Protein AF-A0A2H9NDV7-F1 (afdb_monomer)

Secondary structure (DSSP, 8-state):
---GGGGSTTEEEEEEE-TTS-EEEEEEEPPPPPPB-TTT-PBP-S---HHHHTTS-HHHHS-SSS-TTS-HHHHHHHHHHHHHHHHHHTS---------HHHHTTSPTTHHHHHHHTT-

Mean predicted aligned error: 5.95 Å

Structure (mmCIF, N/CA/C/O backbone):
data_AF-A0A2H9NDV7-F1
#
_entry.id   AF-A0A2H9NDV7-F1
#
loop_
_atom_site.group_PDB
_atom_site.id
_atom_site.type_symbol
_atom_site.label_atom_id
_atom_site.label_alt_id
_atom_site.label_comp_id
_atom_site.label_asym_id
_atom_site.label_entity_id
_atom_site.label_seq_id
_atom_site.pdbx_PDB_ins_code
_atom_site.Cartn_x
_atom_site.Cartn_y
_atom_site.Cartn_z
_atom_site.occupancy
_atom_site.B_iso_or_equiv
_atom_site.auth_seq_id
_atom_site.auth_comp_id
_atom_site.auth_asym_id
_atom_site.auth_atom_id
_ato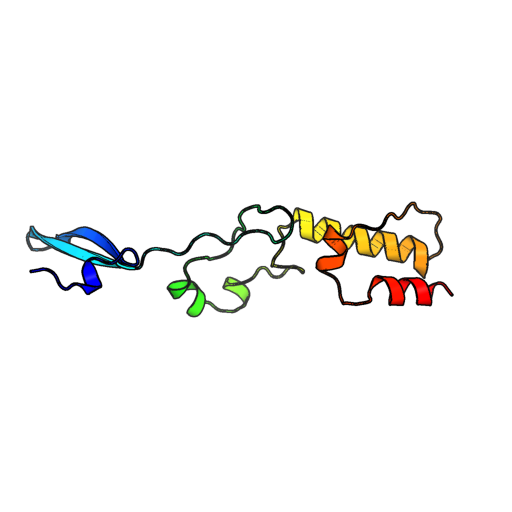m_site.pdbx_PDB_model_num
ATOM 1 N N . MET A 1 1 ? -22.706 16.076 31.988 1.00 72.25 1 MET A N 1
ATOM 2 C CA . MET A 1 1 ? -22.322 16.492 30.613 1.00 72.25 1 MET A CA 1
ATOM 3 C C . MET A 1 1 ? -21.353 15.461 30.025 1.00 72.25 1 MET A C 1
ATOM 5 O O . MET A 1 1 ? -20.492 14.998 30.760 1.00 72.25 1 MET A O 1
ATOM 9 N N . VAL A 1 2 ? -21.481 15.052 28.754 1.00 81.12 2 VAL A N 1
ATOM 10 C CA . VAL A 1 2 ? -20.554 14.071 28.133 1.00 81.12 2 VAL A CA 1
ATOM 11 C C . VAL A 1 2 ? -19.171 14.704 27.919 1.00 81.12 2 VAL A C 1
ATOM 13 O O . VAL A 1 2 ? -19.079 15.842 27.449 1.00 81.12 2 VAL A O 1
ATOM 16 N N . ASN A 1 3 ? -18.098 13.964 28.228 1.00 89.25 3 ASN A N 1
ATOM 17 C CA . ASN A 1 3 ? -16.714 14.420 28.050 1.00 89.25 3 ASN A CA 1
ATOM 18 C C . ASN A 1 3 ? -16.490 14.970 26.622 1.00 89.25 3 ASN A C 1
ATOM 20 O O . ASN A 1 3 ? -16.884 14.356 25.629 1.00 89.25 3 ASN A O 1
ATOM 24 N N . ARG A 1 4 ? -15.854 16.145 26.507 1.00 88.12 4 ARG A N 1
ATOM 25 C CA . ARG A 1 4 ? -15.584 16.839 25.234 1.00 88.12 4 ARG A CA 1
ATOM 26 C C . ARG A 1 4 ? -14.852 15.960 24.217 1.00 88.12 4 ARG A C 1
ATOM 28 O O . ARG A 1 4 ? -15.192 16.008 23.040 1.00 88.12 4 ARG A O 1
ATOM 35 N N . GLN A 1 5 ? -13.934 15.103 24.660 1.00 87.38 5 GLN A N 1
ATOM 36 C CA . GLN A 1 5 ? -13.192 14.192 23.776 1.00 87.38 5 GLN A CA 1
ATOM 37 C C . GLN A 1 5 ? -14.116 13.224 23.012 1.00 87.38 5 GLN A C 1
ATOM 39 O O . GLN A 1 5 ? -13.871 12.900 21.848 1.00 87.38 5 GLN A O 1
ATOM 44 N N . LEU A 1 6 ? -15.228 12.823 23.635 1.00 88.44 6 LEU A N 1
ATOM 45 C CA . LEU A 1 6 ? -16.215 11.892 23.082 1.00 88.44 6 LEU A CA 1
ATOM 46 C C . LEU A 1 6 ? -17.194 12.555 22.095 1.00 88.44 6 LEU A C 1
ATOM 48 O O . LEU A 1 6 ? -17.979 11.862 21.448 1.00 88.44 6 LEU A O 1
ATOM 52 N N . ARG A 1 7 ? -17.130 13.888 21.954 1.00 86.25 7 ARG A N 1
ATOM 53 C CA . ARG A 1 7 ? -17.891 14.681 20.973 1.00 86.25 7 ARG A CA 1
ATOM 54 C C . ARG A 1 7 ? -17.126 14.907 19.657 1.00 86.25 7 ARG A C 1
ATOM 56 O O . ARG A 1 7 ? -17.645 15.564 18.763 1.00 86.25 7 ARG A O 1
ATOM 63 N N . SER A 1 8 ? -15.908 14.377 19.530 1.00 88.56 8 SER A N 1
ATOM 64 C CA . SER A 1 8 ? -15.057 14.550 18.345 1.00 88.56 8 SER A CA 1
ATOM 65 C C . SER A 1 8 ? -15.518 13.731 17.130 1.00 88.56 8 SER A C 1
ATOM 67 O O . SER A 1 8 ? -16.163 12.689 17.257 1.00 88.56 8 SER A O 1
ATOM 69 N N . THR A 1 9 ? -15.126 14.164 15.926 1.00 87.19 9 THR A N 1
ATOM 70 C CA . THR A 1 9 ? -15.418 13.458 14.665 1.00 87.19 9 THR A CA 1
ATOM 71 C C . THR A 1 9 ? -14.574 12.200 14.472 1.00 87.19 9 THR A C 1
ATOM 73 O O . THR A 1 9 ? -14.913 11.379 13.624 1.00 87.19 9 THR A O 1
ATOM 76 N N . THR A 1 10 ? -13.508 12.011 15.249 1.00 86.94 10 THR A N 1
ATOM 77 C CA . THR A 1 10 ? -12.599 10.853 15.177 1.00 86.94 10 THR A CA 1
ATOM 78 C C . THR A 1 10 ? -13.229 9.577 15.747 1.00 86.94 10 THR A C 1
ATOM 80 O O . THR A 1 10 ? -12.822 8.458 15.418 1.00 86.94 10 THR A O 1
ATOM 83 N N . ILE A 1 11 ? -14.246 9.727 16.596 1.00 92.62 11 ILE A N 1
ATOM 84 C CA . ILE A 1 11 ? -14.900 8.643 17.325 1.00 92.62 11 ILE A CA 1
ATOM 85 C C . ILE A 1 11 ? -16.322 8.452 16.775 1.00 92.62 11 ILE A C 1
ATOM 87 O O . ILE A 1 11 ? -17.044 9.405 16.500 1.00 92.62 11 ILE A O 1
ATOM 91 N N . LYS A 1 12 ? -16.739 7.197 16.600 1.00 92.31 12 LYS A N 1
ATOM 92 C CA . LYS A 1 12 ? -18.121 6.806 16.314 1.00 92.31 12 LYS A CA 1
ATOM 93 C C . LYS A 1 12 ? -18.826 6.356 17.590 1.00 92.31 12 LYS A C 1
ATOM 95 O O . LYS A 1 12 ? -18.255 5.622 18.401 1.00 92.31 12 LYS A O 1
ATOM 100 N N . ARG A 1 13 ? -20.085 6.764 17.724 1.00 93.31 13 ARG A N 1
ATOM 101 C CA . ARG A 1 13 ? -20.993 6.367 18.805 1.00 93.31 13 ARG A CA 1
ATOM 102 C C . ARG A 1 13 ? -21.827 5.173 18.352 1.00 93.31 13 ARG A C 1
ATOM 104 O O . ARG A 1 13 ? -22.355 5.183 17.245 1.00 93.31 13 ARG A O 1
ATOM 111 N N . LEU A 1 14 ? -21.902 4.136 19.179 1.00 93.75 14 LEU A N 1
ATOM 112 C CA . LEU A 1 14 ? -22.681 2.925 18.928 1.00 93.75 14 LEU A CA 1
ATOM 113 C C . LEU A 1 14 ? -23.543 2.635 20.150 1.00 93.75 14 LEU A C 1
ATOM 115 O O . LEU A 1 14 ? -23.009 2.352 21.216 1.00 93.75 14 LEU A O 1
ATOM 119 N N . ILE A 1 15 ? -24.858 2.671 19.989 1.00 9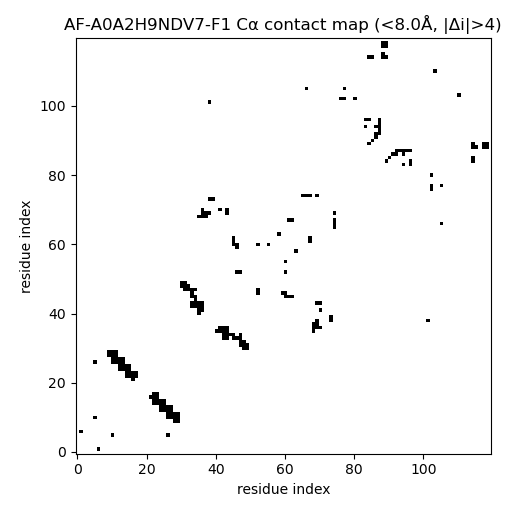5.19 15 ILE A N 1
ATOM 120 C CA . ILE A 1 15 ? -25.796 2.308 21.052 1.00 95.19 15 ILE A CA 1
ATOM 121 C C . ILE A 1 15 ? -25.999 0.791 21.003 1.00 95.19 15 ILE A C 1
ATOM 123 O O . ILE A 1 15 ? -26.286 0.231 19.942 1.00 95.19 15 ILE A O 1
ATOM 127 N N . ARG A 1 16 ? -25.792 0.107 22.130 1.00 95.31 16 ARG A N 1
ATOM 128 C CA . ARG A 1 16 ? -25.960 -1.347 22.264 1.00 95.31 16 ARG A CA 1
ATOM 129 C C . ARG A 1 16 ? -26.679 -1.675 23.568 1.00 95.31 16 ARG A C 1
ATOM 131 O O . ARG A 1 16 ? -26.474 -0.995 24.565 1.00 95.31 16 ARG A O 1
ATOM 138 N N . LYS A 1 17 ? -27.496 -2.729 23.558 1.00 96.50 17 LYS A N 1
ATOM 139 C CA . LYS A 1 17 ? -28.042 -3.323 24.782 1.00 96.50 17 LYS A CA 1
ATOM 140 C C . LYS A 1 17 ? -26.987 -4.243 25.392 1.00 96.50 17 LYS A C 1
ATOM 142 O O . LYS A 1 17 ? -26.421 -5.075 24.684 1.00 96.50 17 LYS A O 1
ATOM 147 N N . ALA A 1 18 ? -26.686 -4.039 26.664 1.00 94.19 18 ALA A N 1
ATOM 148 C CA . ALA A 1 18 ? -25.854 -4.926 27.456 1.00 94.19 18 ALA A CA 1
ATOM 149 C C . ALA A 1 18 ? -26.657 -6.180 27.857 1.00 94.19 18 ALA A C 1
ATOM 151 O O . ALA A 1 18 ? -27.890 -6.136 27.845 1.00 94.19 18 ALA A O 1
ATOM 152 N N . PRO A 1 19 ? -25.988 -7.283 28.242 1.00 95.50 19 PRO A N 1
ATOM 153 C CA . PRO A 1 19 ? -26.662 -8.516 28.658 1.00 95.50 19 PRO A CA 1
ATOM 154 C C . PRO A 1 19 ? -27.663 -8.318 29.806 1.00 95.50 19 PRO A C 1
ATOM 156 O O . PRO A 1 19 ? -28.708 -8.950 29.814 1.00 95.50 19 PRO A O 1
ATOM 159 N N . GLY A 1 20 ? -27.396 -7.380 30.721 1.00 94.00 20 GLY A N 1
ATOM 160 C CA . GLY A 1 20 ? -28.306 -7.009 31.815 1.00 94.00 20 GLY A CA 1
ATOM 161 C C . GLY A 1 20 ? -29.472 -6.095 31.411 1.00 94.00 20 GLY A C 1
ATOM 162 O O . GLY A 1 20 ? -30.009 -5.394 32.258 1.00 94.00 20 GLY A O 1
ATOM 163 N N . GLY A 1 21 ? -29.811 -6.003 30.120 1.00 93.00 21 GLY A N 1
ATOM 164 C CA . GLY A 1 21 ? -30.938 -5.207 29.612 1.00 93.00 21 GLY A CA 1
ATOM 165 C C . GLY A 1 21 ? -30.696 -3.695 29.524 1.00 93.00 21 GLY A C 1
ATOM 166 O O . GLY A 1 21 ? -31.477 -2.984 28.890 1.00 93.00 21 GLY A O 1
ATOM 167 N N . THR A 1 22 ? -29.598 -3.186 30.087 1.00 96.19 22 THR A N 1
ATOM 168 C CA . THR A 1 22 ? -29.260 -1.758 30.054 1.00 96.19 22 THR A CA 1
ATOM 169 C C . THR A 1 22 ? -28.773 -1.311 28.675 1.00 96.19 22 THR A C 1
ATOM 171 O O . THR A 1 22 ? -28.061 -2.026 27.970 1.00 96.19 22 THR A O 1
ATOM 174 N N . VAL A 1 23 ? -29.141 -0.098 28.260 1.00 96.50 23 VAL A N 1
ATOM 175 C CA . VAL A 1 23 ? -28.685 0.494 26.994 1.00 96.50 23 VAL A CA 1
ATOM 176 C C . VAL A 1 23 ? -27.421 1.312 27.247 1.00 96.50 23 VAL A C 1
ATOM 178 O O . VAL A 1 23 ? -27.441 2.280 28.001 1.00 96.50 23 VAL A O 1
ATOM 181 N N . VAL A 1 24 ? -26.317 0.951 26.593 1.00 94.94 24 VAL A N 1
ATOM 182 C CA . VAL A 1 24 ? -25.003 1.587 26.763 1.00 94.94 24 VAL A CA 1
ATOM 183 C C . VAL A 1 24 ? -24.516 2.181 25.438 1.00 94.94 24 VAL A C 1
ATOM 185 O O . VAL A 1 24 ? -24.638 1.571 24.373 1.00 94.94 24 VAL A O 1
ATOM 188 N N . THR A 1 25 ? -23.917 3.376 25.495 1.00 93.50 25 THR A N 1
ATOM 189 C CA . THR A 1 25 ? -23.234 3.991 24.345 1.00 93.50 25 THR A CA 1
ATOM 190 C C . THR A 1 25 ? -21.755 3.615 24.346 1.00 93.50 25 THR A C 1
ATOM 192 O O . THR A 1 25 ? -20.983 4.076 25.182 1.00 93.50 25 THR A O 1
ATOM 195 N N . ILE A 1 26 ? -21.342 2.808 23.373 1.00 93.62 26 ILE A N 1
ATOM 196 C CA . ILE A 1 26 ? -19.952 2.411 23.156 1.00 93.62 26 ILE A CA 1
ATOM 197 C C . ILE A 1 26 ? -19.303 3.369 22.158 1.00 93.62 26 ILE A C 1
ATOM 199 O O . ILE A 1 26 ? -19.765 3.539 21.026 1.00 93.62 26 ILE A O 1
ATOM 203 N N . TYR A 1 27 ? -18.172 3.939 22.553 1.00 93.88 27 TYR A N 1
ATOM 204 C CA . TYR A 1 27 ? -17.346 4.792 21.709 1.00 93.88 27 TYR A CA 1
ATOM 205 C C . TYR A 1 27 ? -16.255 3.956 21.040 1.00 93.88 27 TYR A C 1
ATOM 207 O O . TYR A 1 27 ? -15.477 3.276 21.705 1.00 93.88 27 TYR A O 1
ATOM 215 N N . LYS A 1 28 ? -16.186 3.982 19.707 1.00 91.31 28 LYS A N 1
ATOM 216 C CA . LYS A 1 28 ? -15.131 3.303 18.936 1.00 91.31 28 LYS A CA 1
ATOM 217 C C . LYS A 1 28 ? -14.448 4.302 18.007 1.00 91.31 28 LYS A C 1
ATOM 219 O O . LYS A 1 28 ? -15.109 5.220 17.543 1.00 91.31 28 LYS A O 1
ATOM 224 N N . PRO A 1 29 ? -13.165 4.138 17.665 1.00 91.00 29 PRO A N 1
ATOM 225 C CA . PRO A 1 29 ? -12.559 4.939 16.604 1.00 91.00 29 PRO A CA 1
ATOM 226 C C . PRO A 1 29 ? -13.283 4.723 15.268 1.00 91.00 29 PRO A C 1
ATOM 228 O O . PRO A 1 29 ? -13.787 3.624 14.986 1.00 91.00 29 PRO A O 1
ATOM 231 N N . LYS A 1 30 ? -13.318 5.758 14.427 1.00 91.25 30 LYS A N 1
ATOM 232 C CA . LYS A 1 30 ? -13.691 5.594 13.020 1.00 91.25 30 LYS A CA 1
ATOM 233 C C . LYS A 1 30 ? -12.639 4.752 12.296 1.00 91.25 30 LYS A C 1
ATOM 235 O O . LYS A 1 30 ? -11.458 4.778 12.638 1.00 91.25 30 LYS A O 1
ATOM 240 N N . LYS A 1 31 ? -13.092 3.974 11.312 1.00 90.88 31 LYS A N 1
ATOM 241 C CA . LYS A 1 31 ? -12.184 3.266 10.408 1.00 90.88 31 LYS A CA 1
ATOM 242 C C . LYS A 1 31 ? -11.565 4.283 9.453 1.00 90.88 31 LYS A C 1
ATOM 244 O O . LYS A 1 31 ? -12.248 5.209 9.025 1.00 90.88 31 LYS A O 1
ATOM 249 N N . THR A 1 32 ? -10.300 4.085 9.129 1.00 91.81 32 THR A N 1
ATOM 250 C CA . THR A 1 32 ? -9.599 4.837 8.087 1.00 91.81 32 THR A CA 1
ATOM 251 C C . THR A 1 32 ? -10.163 4.519 6.699 1.00 91.81 32 THR A C 1
ATOM 253 O O . THR A 1 32 ? -10.865 3.520 6.525 1.00 91.81 32 THR A O 1
ATOM 256 N N . GLY A 1 33 ? -9.897 5.388 5.721 1.00 91.50 33 GLY A N 1
ATOM 257 C CA . GLY A 1 33 ? -10.268 5.157 4.322 1.00 91.50 33 GLY A CA 1
ATOM 258 C C . GLY A 1 33 ? -9.476 4.005 3.696 1.00 91.50 33 GLY A C 1
ATOM 259 O O . GLY A 1 33 ? -8.418 3.630 4.203 1.00 91.50 33 GLY A O 1
ATOM 260 N N . LYS A 1 34 ? -9.997 3.435 2.601 1.00 94.94 34 LYS A N 1
ATOM 261 C CA . LYS A 1 34 ? -9.281 2.419 1.812 1.00 94.94 34 LYS A CA 1
ATOM 262 C C . LYS A 1 34 ? -8.064 3.037 1.117 1.00 94.94 34 LYS A C 1
ATOM 264 O O . LYS A 1 34 ? -8.062 4.224 0.807 1.00 94.94 34 LYS A O 1
ATOM 269 N N . HIS A 1 35 ? -7.055 2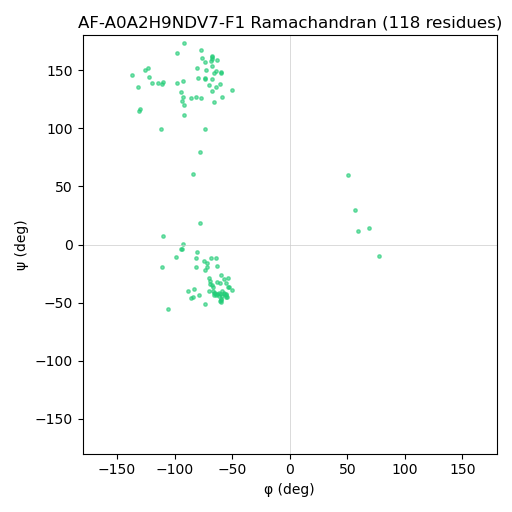.214 0.845 1.00 94.44 35 HIS A N 1
ATOM 270 C CA . HIS A 1 35 ? -5.880 2.629 0.081 1.00 94.44 35 HIS A CA 1
ATOM 271 C C . HIS A 1 35 ? -6.211 2.793 -1.407 1.00 94.44 35 HIS A C 1
ATOM 273 O O . HIS A 1 35 ? -7.094 2.109 -1.929 1.00 94.44 35 HIS A O 1
ATOM 279 N N . ILE A 1 36 ? -5.495 3.695 -2.074 1.00 96.56 36 ILE A N 1
ATOM 280 C CA . ILE A 1 36 ? -5.738 4.125 -3.453 1.00 96.56 36 ILE A CA 1
ATOM 281 C C . ILE A 1 36 ? -4.473 3.876 -4.290 1.00 96.56 36 ILE A C 1
ATOM 283 O O . ILE A 1 36 ? -3.360 3.999 -3.782 1.00 96.56 36 ILE A O 1
ATOM 287 N N . CYS A 1 37 ? -4.647 3.494 -5.557 1.00 96.00 37 CYS A N 1
ATOM 288 C CA . CYS A 1 37 ? -3.568 3.313 -6.525 1.00 96.00 37 CYS A CA 1
ATOM 289 C C . CYS A 1 37 ? -2.915 4.655 -6.879 1.00 96.00 37 CYS A C 1
ATOM 291 O O . CYS A 1 37 ? -3.611 5.590 -7.263 1.00 96.00 37 CYS A O 1
ATOM 293 N N . GLY A 1 38 ? -1.582 4.719 -6.850 1.00 92.50 38 GLY A N 1
ATOM 294 C CA . GLY A 1 38 ? -0.842 5.953 -7.145 1.00 92.50 38 GLY A CA 1
ATOM 295 C C . GLY A 1 38 ? -0.896 6.447 -8.600 1.00 92.50 38 GLY A C 1
ATOM 296 O O . GLY A 1 38 ? -0.454 7.564 -8.850 1.00 92.50 38 GLY A O 1
ATOM 297 N N . ARG A 1 39 ? -1.392 5.632 -9.547 1.00 94.50 39 ARG A N 1
ATOM 298 C CA . ARG A 1 39 ? -1.506 5.982 -10.980 1.00 94.50 39 ARG A CA 1
ATOM 299 C C . ARG A 1 39 ? -2.944 6.269 -11.411 1.00 94.50 39 ARG A C 1
ATOM 301 O O . ARG A 1 39 ? -3.216 7.315 -11.972 1.00 94.50 39 ARG A O 1
ATOM 308 N N . CYS A 1 40 ? -3.850 5.321 -11.172 1.00 94.44 40 CYS A N 1
ATOM 309 C CA . CYS A 1 40 ? -5.225 5.350 -11.691 1.00 94.44 40 CYS A CA 1
ATOM 310 C C . CYS A 1 40 ? -6.297 5.579 -10.620 1.00 94.44 40 CYS A C 1
ATOM 312 O O . CYS A 1 40 ? -7.476 5.379 -10.890 1.00 94.44 40 CYS A O 1
ATOM 314 N N . GLU A 1 41 ? -5.894 5.872 -9.382 1.00 94.69 41 GLU A N 1
ATOM 315 C CA . GLU A 1 41 ? -6.788 6.198 -8.261 1.00 94.69 41 GLU A CA 1
ATOM 316 C C . GLU A 1 41 ? -7.820 5.115 -7.881 1.00 94.69 41 GLU A C 1
ATOM 318 O O . GLU A 1 41 ? -8.705 5.306 -7.045 1.00 94.69 41 GLU A O 1
ATOM 323 N N . ARG A 1 42 ? -7.677 3.903 -8.424 1.00 95.38 42 ARG A N 1
ATOM 324 C CA . ARG A 1 42 ? -8.519 2.762 -8.058 1.00 95.38 42 ARG A CA 1
ATOM 325 C C . ARG A 1 42 ? -8.244 2.319 -6.621 1.00 95.38 42 ARG A C 1
ATOM 327 O O . ARG A 1 42 ? -7.095 2.267 -6.183 1.00 95.38 42 ARG A O 1
ATOM 334 N N . THR A 1 43 ? -9.292 1.918 -5.904 1.00 95.94 43 THR A N 1
ATOM 335 C CA . THR A 1 43 ? -9.144 1.349 -4.556 1.00 95.94 43 THR A CA 1
ATOM 336 C C . THR A 1 43 ? -8.371 0.027 -4.577 1.00 95.94 43 THR A C 1
ATOM 338 O O . THR A 1 43 ? -8.602 -0.843 -5.417 1.00 95.94 43 THR A O 1
ATOM 341 N N . LEU A 1 44 ? -7.435 -0.123 -3.640 1.00 94.00 44 LEU A N 1
ATOM 342 C CA . LEU A 1 44 ? -6.602 -1.313 -3.491 1.00 94.00 44 LEU A CA 1
ATOM 343 C C . LEU A 1 44 ? -7.232 -2.293 -2.497 1.00 94.00 44 LEU A C 1
ATOM 345 O O . LEU A 1 44 ? -7.739 -1.901 -1.442 1.00 94.00 44 LEU A O 1
ATOM 349 N N . ASN A 1 45 ? -7.144 -3.587 -2.807 1.00 90.94 45 ASN A N 1
ATOM 350 C CA . ASN A 1 45 ? -7.610 -4.661 -1.932 1.00 90.94 45 ASN A CA 1
ATOM 351 C C . ASN A 1 45 ? -6.551 -5.028 -0.877 1.00 90.94 45 ASN A C 1
ATOM 353 O O . ASN A 1 45 ? -6.032 -6.141 -0.854 1.00 90.94 45 ASN A O 1
ATOM 357 N N . VAL A 1 46 ? -6.184 -4.063 -0.035 1.00 93.19 46 VAL A N 1
ATOM 358 C CA . VAL A 1 46 ? -5.241 -4.247 1.078 1.00 93.19 46 VAL A CA 1
ATOM 359 C C . VAL A 1 46 ? -5.894 -3.849 2.406 1.00 93.19 46 VAL A C 1
ATOM 361 O O . VAL A 1 46 ? -6.794 -2.997 2.420 1.00 93.19 46 VAL A O 1
ATOM 364 N N . PRO A 1 47 ? -5.480 -4.439 3.544 1.00 93.94 47 PRO A N 1
ATOM 365 C CA . PRO A 1 47 ? -6.018 -4.062 4.846 1.00 93.94 47 PRO A CA 1
ATOM 366 C C . PRO A 1 47 ? -5.779 -2.576 5.133 1.00 93.94 47 PRO A C 1
ATOM 368 O O . PRO A 1 47 ? -4.650 -2.108 5.073 1.00 93.94 47 PRO A O 1
ATOM 371 N N . TYR A 1 48 ? -6.844 -1.843 5.466 1.00 94.19 48 TYR A N 1
ATOM 372 C CA . TYR A 1 48 ? -6.802 -0.379 5.573 1.00 94.19 48 TYR A CA 1
ATOM 373 C C . TYR A 1 48 ? -6.952 0.161 7.000 1.00 94.19 48 TYR A C 1
ATOM 375 O O . TYR A 1 48 ? -6.602 1.306 7.269 1.00 94.19 48 TYR A O 1
ATOM 383 N N . ASP A 1 49 ? -7.479 -0.637 7.933 1.00 93.12 49 ASP A N 1
ATOM 384 C CA . ASP A 1 49 ? -7.724 -0.218 9.319 1.00 93.12 49 ASP A CA 1
ATOM 385 C C . ASP A 1 49 ? -6.400 -0.113 10.089 1.00 93.12 49 ASP A C 1
ATOM 387 O O . ASP A 1 49 ? -5.875 -1.123 10.558 1.00 93.12 49 ASP A O 1
ATOM 391 N N . GLN A 1 50 ? -5.861 1.102 10.239 1.00 88.44 50 GLN A N 1
ATOM 392 C CA . GLN A 1 50 ? -4.515 1.348 10.782 1.00 88.44 50 GLN A CA 1
ATOM 393 C C . GLN A 1 50 ? -4.228 0.621 12.105 1.00 88.44 50 GLN A C 1
ATOM 395 O O . GLN A 1 50 ? -3.129 0.103 12.306 1.00 88.44 50 GLN A O 1
ATOM 400 N N . ARG A 1 51 ? -5.209 0.540 13.014 1.00 89.44 51 ARG A N 1
ATOM 401 C CA . ARG A 1 51 ? -5.024 -0.113 14.324 1.00 89.44 51 ARG A CA 1
ATOM 402 C C . ARG A 1 51 ? -4.866 -1.625 14.195 1.00 89.44 51 ARG A C 1
ATOM 404 O O . ARG A 1 51 ? -4.128 -2.229 14.971 1.00 89.44 51 ARG A O 1
ATOM 411 N N . LYS A 1 52 ? -5.553 -2.230 13.224 1.00 91.56 52 LYS A N 1
ATOM 412 C CA . LYS A 1 52 ? -5.429 -3.657 12.906 1.00 91.56 52 LYS A CA 1
ATOM 413 C C . LYS A 1 52 ? -4.181 -3.921 12.080 1.00 91.56 52 LYS A C 1
ATOM 415 O O . LYS A 1 52 ? -3.438 -4.841 12.396 1.00 91.56 52 LYS A O 1
ATOM 420 N N . VAL A 1 53 ? -3.922 -3.071 11.086 1.00 94.00 53 VAL A N 1
ATOM 421 C CA . VAL A 1 53 ? -2.762 -3.148 10.195 1.00 94.00 53 VAL A CA 1
ATOM 422 C C . VAL A 1 53 ? -1.473 -3.177 11.001 1.00 94.00 53 VAL A C 1
ATOM 424 O O . VAL A 1 53 ? -0.651 -4.047 10.751 1.00 94.00 53 VAL A O 1
ATOM 427 N N . LYS A 1 54 ? -1.309 -2.324 12.023 1.00 91.62 54 LYS A N 1
ATOM 428 C CA . LYS A 1 54 ? -0.099 -2.318 12.869 1.00 91.62 54 LYS A CA 1
ATOM 429 C C . LYS A 1 54 ? 0.250 -3.694 13.456 1.00 91.62 54 LYS A C 1
ATOM 431 O O . LYS A 1 54 ? 1.428 -4.028 13.492 1.00 91.62 54 LYS A O 1
ATOM 436 N N . LYS A 1 55 ? -0.755 -4.499 13.820 1.00 95.19 55 LYS A N 1
ATOM 437 C CA . LYS A 1 55 ? -0.595 -5.836 14.421 1.00 95.19 55 LYS A CA 1
ATOM 438 C C . LYS A 1 55 ? -0.328 -6.958 13.406 1.00 95.19 55 LYS A C 1
ATOM 440 O O . LYS A 1 55 ? -0.019 -8.072 13.808 1.00 95.19 55 LYS A O 1
ATOM 445 N N . LEU A 1 56 ? -0.491 -6.704 12.107 1.00 95.75 56 LEU A N 1
ATOM 446 C CA . LEU A 1 56 ? -0.287 -7.708 11.058 1.00 95.75 56 LEU A CA 1
ATOM 447 C C . LEU A 1 56 ? 1.204 -7.883 10.716 1.00 95.75 56 LEU A C 1
ATOM 449 O O . LEU A 1 56 ? 1.993 -6.939 10.802 1.00 95.75 56 LEU A O 1
ATOM 453 N N . SER A 1 57 ? 1.584 -9.078 10.259 1.00 95.62 57 SER A N 1
ATOM 454 C CA . SER A 1 57 ? 2.897 -9.337 9.649 1.00 95.62 57 SER A CA 1
ATOM 455 C C . SER A 1 57 ? 3.039 -8.616 8.300 1.00 95.62 57 SER A C 1
ATOM 457 O O . SER A 1 57 ? 2.044 -8.225 7.685 1.00 95.62 57 SER A O 1
ATOM 459 N N . LYS A 1 58 ? 4.276 -8.447 7.808 1.00 92.12 58 LYS A N 1
ATOM 460 C CA . LYS A 1 58 ? 4.562 -7.761 6.531 1.00 92.12 58 LYS A CA 1
ATOM 461 C C . LYS A 1 58 ? 3.796 -8.372 5.349 1.00 92.12 58 LYS A C 1
ATOM 463 O O . LYS A 1 58 ? 3.180 -7.632 4.590 1.00 92.12 58 LYS A O 1
ATOM 468 N N . SER A 1 59 ? 3.751 -9.702 5.260 1.00 93.06 59 SER A N 1
ATOM 469 C CA . SER A 1 59 ? 3.050 -10.438 4.195 1.00 93.06 59 SER A CA 1
ATOM 470 C C . SER A 1 59 ? 1.537 -10.212 4.179 1.00 93.06 59 SER A C 1
ATOM 472 O O . SER A 1 59 ? 0.925 -10.195 3.121 1.00 93.06 59 SER A O 1
ATOM 474 N N . LYS A 1 60 ? 0.917 -9.994 5.345 1.00 93.75 60 LYS A N 1
ATOM 475 C CA . LYS A 1 60 ? -0.520 -9.689 5.442 1.00 93.75 60 LYS A CA 1
ATOM 476 C C . LYS A 1 60 ? -0.831 -8.216 5.158 1.00 93.75 60 LYS A C 1
ATOM 478 O O . LYS A 1 60 ? -1.981 -7.884 4.893 1.00 93.75 60 LYS A O 1
ATOM 483 N N . LYS A 1 61 ? 0.164 -7.328 5.255 1.00 93.75 61 LYS A N 1
ATOM 484 C CA . LYS A 1 61 ? 0.020 -5.884 5.000 1.00 93.75 61 LYS A CA 1
ATOM 485 C C . LYS A 1 61 ? 0.117 -5.549 3.513 1.00 93.75 61 LYS A C 1
ATOM 487 O O . LYS A 1 61 ? -0.568 -4.640 3.057 1.00 93.75 61 LYS A O 1
ATOM 492 N N . ILE A 1 62 ? 1.000 -6.237 2.792 1.00 92.88 62 ILE A N 1
ATOM 493 C CA . ILE A 1 62 ? 1.459 -5.847 1.456 1.00 92.88 62 ILE A CA 1
ATOM 494 C C . ILE A 1 62 ? 1.391 -7.067 0.519 1.00 92.88 62 ILE A C 1
ATOM 496 O O . ILE A 1 62 ? 1.829 -8.142 0.926 1.00 92.88 62 ILE A O 1
ATOM 500 N N . PRO A 1 63 ? 0.882 -6.926 -0.721 1.00 93.50 63 PRO A N 1
ATOM 501 C CA . PRO A 1 63 ? 0.964 -7.974 -1.741 1.00 93.50 63 PRO A CA 1
ATOM 502 C C . PRO A 1 63 ? 2.417 -8.348 -2.071 1.00 93.50 63 PRO A C 1
ATOM 504 O O . PRO A 1 63 ? 3.287 -7.485 -2.068 1.00 93.50 63 PRO A O 1
ATOM 507 N N . SER A 1 64 ? 2.682 -9.610 -2.413 1.00 92.88 64 SER A N 1
ATOM 508 C CA . SER A 1 64 ? 4.038 -10.093 -2.739 1.00 92.88 64 SER A CA 1
ATOM 509 C C . SER A 1 64 ? 4.591 -9.594 -4.080 1.00 92.88 64 SER A C 1
ATOM 511 O O . SER A 1 64 ? 5.799 -9.638 -4.288 1.00 92.88 64 SER A O 1
ATOM 513 N N . ARG A 1 65 ? 3.728 -9.130 -4.989 1.00 92.19 65 ARG A N 1
ATOM 514 C CA . ARG A 1 65 ? 4.121 -8.626 -6.314 1.00 92.19 65 ARG A CA 1
ATOM 515 C C . ARG A 1 65 ? 4.900 -7.300 -6.241 1.00 92.19 65 ARG A C 1
ATOM 517 O O . ARG A 1 65 ? 4.710 -6.536 -5.287 1.00 92.19 65 ARG A O 1
ATOM 524 N N . PRO A 1 66 ? 5.698 -6.966 -7.271 1.00 92.19 66 PRO A N 1
ATOM 525 C CA . PRO A 1 66 ? 6.333 -5.658 -7.368 1.00 92.19 66 PRO A CA 1
ATOM 526 C C . PRO A 1 66 ? 5.301 -4.527 -7.485 1.00 92.19 66 PRO A C 1
ATOM 528 O O . PRO A 1 66 ? 4.129 -4.722 -7.831 1.00 92.19 66 PRO A O 1
ATOM 531 N N . TYR A 1 67 ? 5.754 -3.322 -7.137 1.00 93.44 67 TYR A N 1
ATOM 532 C CA . TYR A 1 67 ? 4.944 -2.102 -7.103 1.00 93.44 67 TYR A CA 1
ATOM 5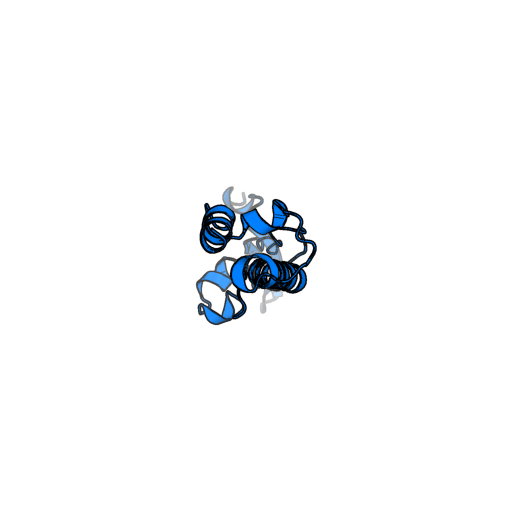33 C C . TYR A 1 67 ? 3.620 -2.258 -6.328 1.00 93.44 67 TYR A C 1
ATOM 535 O O . TYR A 1 67 ? 2.533 -2.042 -6.875 1.00 93.44 67 TYR A O 1
ATOM 543 N N . PRO A 1 68 ? 3.662 -2.601 -5.025 1.00 93.06 68 PRO A N 1
ATOM 544 C CA . PRO A 1 68 ? 2.455 -2.842 -4.228 1.00 93.06 68 PRO A CA 1
ATOM 545 C C . PRO A 1 68 ? 1.553 -1.605 -4.069 1.00 93.06 68 PRO A C 1
ATOM 547 O O . PRO A 1 68 ? 0.375 -1.742 -3.751 1.00 93.06 68 PRO A O 1
ATOM 550 N N . MET A 1 69 ? 2.096 -0.410 -4.315 1.00 93.81 69 MET A N 1
ATOM 551 C CA . MET A 1 69 ? 1.378 0.873 -4.358 1.00 93.81 69 MET A CA 1
ATOM 552 C C . MET A 1 69 ? 0.473 1.049 -5.592 1.00 93.81 69 MET A C 1
ATOM 554 O O . MET A 1 69 ? -0.379 1.938 -5.616 1.00 93.81 69 MET A O 1
ATOM 558 N N . LEU A 1 70 ? 0.661 0.224 -6.625 1.00 95.19 70 LEU A N 1
ATOM 559 C CA . LEU A 1 70 ? -0.145 0.220 -7.845 1.00 95.19 70 LEU A CA 1
ATOM 560 C C . LEU A 1 70 ? -1.224 -0.860 -7.783 1.00 95.19 70 LEU A C 1
ATOM 562 O O . LEU A 1 70 ? -1.149 -1.759 -6.951 1.00 95.19 70 LEU A O 1
ATOM 566 N N . CYS A 1 71 ? -2.228 -0.807 -8.659 1.00 94.69 71 CYS A N 1
ATOM 567 C CA . CYS A 1 71 ? -3.098 -1.959 -8.902 1.00 94.69 71 CYS A CA 1
ATOM 568 C C . CYS A 1 71 ? -2.383 -2.991 -9.797 1.00 94.69 71 CYS A C 1
ATOM 570 O O . CYS A 1 71 ? -1.347 -2.683 -10.379 1.00 94.69 71 CYS A O 1
ATOM 572 N N . SER A 1 72 ? -2.922 -4.209 -9.913 1.00 93.75 72 SER A N 1
ATOM 573 C CA . SER A 1 72 ? -2.311 -5.271 -10.734 1.00 93.75 72 SER A CA 1
ATOM 574 C C . SER A 1 72 ? -2.077 -4.835 -12.182 1.00 93.75 72 SER A C 1
ATOM 576 O O . SER A 1 72 ? -0.974 -4.998 -12.682 1.00 93.75 72 SER A O 1
ATOM 578 N N . LYS A 1 73 ? -3.074 -4.193 -12.804 1.00 94.69 73 LYS A N 1
ATOM 579 C CA . LYS A 1 73 ? -2.990 -3.693 -14.187 1.00 94.69 73 LYS A CA 1
ATOM 580 C C . LYS A 1 73 ? -1.869 -2.668 -14.374 1.00 94.69 73 LYS A C 1
ATOM 582 O O . LYS A 1 73 ? -1.050 -2.807 -15.267 1.00 94.69 73 LYS A O 1
ATOM 587 N N . CYS A 1 74 ? -1.788 -1.670 -13.493 1.00 95.62 74 CYS A N 1
ATOM 588 C CA . CYS A 1 74 ? -0.744 -0.650 -13.604 1.00 95.62 74 CYS A CA 1
ATOM 589 C C . CYS A 1 74 ? 0.652 -1.202 -13.294 1.00 95.62 74 CYS A C 1
ATOM 591 O O . CYS A 1 74 ? 1.622 -0.719 -13.859 1.00 95.62 74 CYS A O 1
ATOM 593 N N . ALA A 1 75 ? 0.772 -2.193 -12.405 1.00 95.38 75 ALA A N 1
ATOM 594 C CA . ALA A 1 75 ? 2.051 -2.858 -12.164 1.00 95.38 75 ALA A CA 1
ATOM 595 C C . ALA A 1 75 ? 2.518 -3.640 -13.403 1.00 95.38 75 ALA A C 1
ATOM 597 O O . ALA A 1 75 ? 3.679 -3.546 -13.783 1.00 95.38 75 ALA A O 1
ATOM 598 N N . GLU A 1 76 ? 1.598 -4.338 -14.065 1.00 95.56 76 GLU A N 1
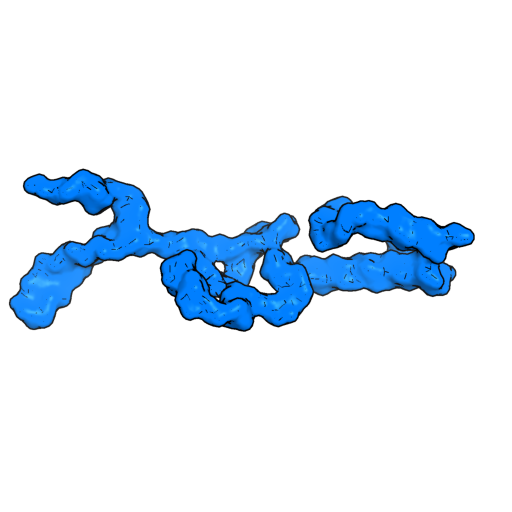ATOM 599 C CA . GLU A 1 76 ? 1.864 -5.048 -15.316 1.00 95.56 76 GLU A CA 1
ATOM 600 C C . GLU A 1 76 ? 2.260 -4.089 -16.451 1.00 95.56 76 GLU A C 1
ATOM 602 O O . GLU A 1 76 ? 3.217 -4.345 -17.172 1.00 95.56 76 GLU A O 1
ATOM 607 N N . GLU A 1 77 ? 1.581 -2.947 -16.585 1.00 95.56 77 GLU A N 1
ATOM 608 C CA . GLU A 1 77 ? 1.946 -1.900 -17.551 1.00 95.56 77 GLU A CA 1
ATOM 609 C C . GLU A 1 77 ? 3.374 -1.381 -17.329 1.00 95.56 77 GLU A C 1
ATOM 611 O O . GLU A 1 77 ? 4.104 -1.172 -18.295 1.00 95.56 77 GLU A O 1
ATOM 616 N N . VAL A 1 78 ? 3.792 -1.210 -16.070 1.00 95.81 78 VAL A N 1
ATOM 617 C CA . VAL A 1 78 ? 5.164 -0.796 -15.730 1.00 95.81 78 VAL A CA 1
ATOM 618 C C . VAL A 1 78 ? 6.175 -1.861 -16.159 1.00 95.81 78 VAL A C 1
ATOM 620 O O . VAL A 1 78 ? 7.215 -1.530 -16.723 1.00 95.81 78 VAL A O 1
ATOM 623 N N . GLU A 1 79 ? 5.891 -3.140 -15.911 1.00 95.25 79 GLU A N 1
ATOM 624 C CA . GLU A 1 79 ? 6.771 -4.238 -16.328 1.00 95.25 79 GLU A CA 1
ATOM 625 C C . GLU A 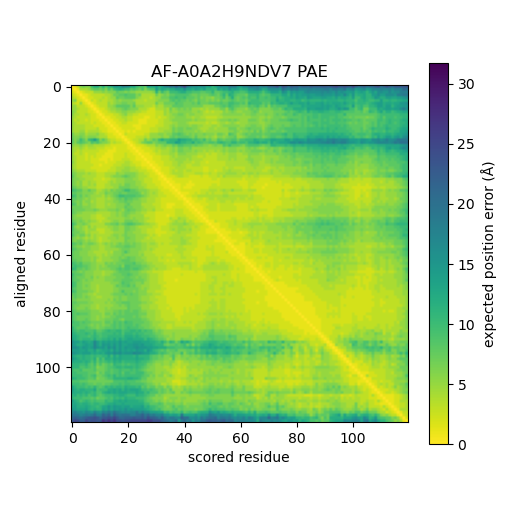1 79 ? 6.856 -4.364 -17.850 1.00 95.25 79 GLU A C 1
ATOM 627 O O . GLU A 1 79 ? 7.954 -4.482 -18.392 1.00 95.25 79 GLU A O 1
ATOM 632 N N . ARG A 1 80 ? 5.723 -4.256 -18.552 1.00 95.00 80 ARG A N 1
ATOM 633 C CA . ARG A 1 80 ? 5.692 -4.236 -20.021 1.00 95.00 80 ARG A CA 1
ATOM 634 C C . ARG A 1 80 ? 6.489 -3.061 -20.582 1.00 95.00 80 ARG A C 1
ATOM 636 O O . ARG A 1 80 ? 7.247 -3.250 -21.524 1.00 95.00 80 ARG A O 1
ATOM 643 N N . TYR A 1 81 ? 6.361 -1.873 -19.992 1.00 94.31 81 TYR A N 1
ATOM 644 C CA . TYR A 1 81 ? 7.116 -0.690 -20.410 1.00 94.31 81 TYR A CA 1
ATOM 645 C C . TYR A 1 81 ? 8.630 -0.910 -20.309 1.00 94.31 81 TYR A C 1
ATOM 647 O O . TYR A 1 81 ? 9.357 -0.609 -21.255 1.00 94.31 81 TYR A O 1
ATOM 655 N N . LYS A 1 82 ? 9.101 -1.503 -19.202 1.00 93.00 82 LYS A N 1
ATOM 656 C CA . LYS A 1 82 ? 10.511 -1.894 -19.057 1.00 93.00 82 LYS A CA 1
ATOM 657 C C . LYS A 1 82 ? 10.935 -2.894 -20.125 1.00 93.00 82 LYS A C 1
ATOM 659 O O . LYS A 1 82 ? 11.952 -2.685 -20.769 1.00 93.00 82 LYS A O 1
ATOM 664 N N . ALA A 1 83 ? 10.136 -3.937 -20.345 1.00 93.69 83 ALA A N 1
ATOM 665 C CA . ALA A 1 83 ? 10.458 -4.973 -21.319 1.00 93.69 83 ALA A CA 1
ATOM 666 C C . ALA A 1 83 ? 10.565 -4.405 -22.745 1.00 93.69 83 ALA A C 1
ATOM 668 O O . ALA A 1 83 ? 11.495 -4.746 -23.469 1.00 93.69 83 ALA A O 1
ATOM 669 N N . ILE A 1 84 ? 9.661 -3.500 -23.139 1.00 92.56 84 ILE A N 1
ATOM 670 C CA . ILE A 1 84 ? 9.716 -2.833 -24.450 1.00 92.56 84 ILE A CA 1
ATOM 671 C C . ILE A 1 84 ? 10.967 -1.948 -24.554 1.00 92.56 84 ILE A C 1
ATOM 673 O O . ILE A 1 84 ? 11.636 -1.964 -25.589 1.00 92.56 84 ILE A O 1
ATOM 677 N N . ALA A 1 85 ? 11.309 -1.206 -23.495 1.00 91.38 85 ALA A N 1
ATOM 678 C CA . ALA A 1 85 ? 12.536 -0.413 -23.462 1.00 91.38 85 ALA A CA 1
ATOM 679 C C . ALA A 1 85 ? 13.775 -1.303 -23.631 1.00 91.38 85 ALA A C 1
ATOM 681 O O . ALA A 1 85 ? 14.622 -1.021 -24.474 1.00 91.38 85 ALA A O 1
ATOM 682 N N . ASP A 1 86 ? 13.853 -2.414 -22.900 1.00 91.06 86 ASP A N 1
ATOM 683 C CA . ASP A 1 86 ? 14.968 -3.354 -22.995 1.00 91.06 86 ASP A CA 1
ATOM 684 C C . ASP A 1 86 ? 15.075 -3.954 -24.407 1.00 91.06 86 ASP A C 1
ATOM 686 O O . ASP A 1 86 ? 16.160 -3.985 -24.986 1.00 91.06 86 ASP A O 1
ATOM 690 N N . VAL A 1 87 ? 13.957 -4.370 -25.013 1.00 92.06 87 VAL A N 1
ATOM 691 C CA . VAL A 1 87 ? 13.917 -4.878 -26.400 1.00 92.06 87 VAL A CA 1
ATOM 692 C C . VAL A 1 87 ? 14.475 -3.857 -27.393 1.00 92.06 87 VAL A C 1
ATOM 694 O O . VAL A 1 87 ? 15.270 -4.215 -28.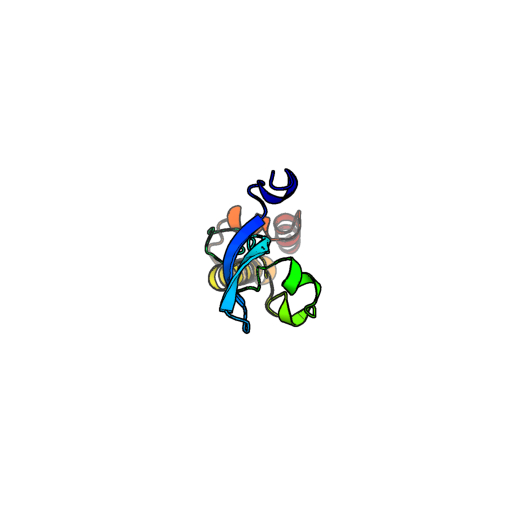264 1.00 92.06 87 VAL A O 1
ATOM 697 N N . LYS A 1 88 ? 14.117 -2.582 -27.234 1.00 88.75 88 LYS A N 1
ATOM 698 C CA . LYS A 1 88 ? 14.589 -1.520 -28.123 1.00 88.75 88 LYS A CA 1
ATOM 699 C C . LYS A 1 88 ? 16.055 -1.159 -27.897 1.00 88.75 88 LYS A C 1
ATOM 701 O O . LYS A 1 88 ? 16.819 -1.090 -28.852 1.00 88.75 88 LYS A O 1
ATOM 706 N N . PHE A 1 89 ? 16.446 -0.890 -26.654 1.00 88.31 89 PHE A N 1
ATOM 707 C CA . PHE A 1 89 ? 17.755 -0.311 -26.340 1.00 88.31 89 PHE A CA 1
ATOM 708 C C . PHE A 1 89 ? 18.841 -1.368 -26.133 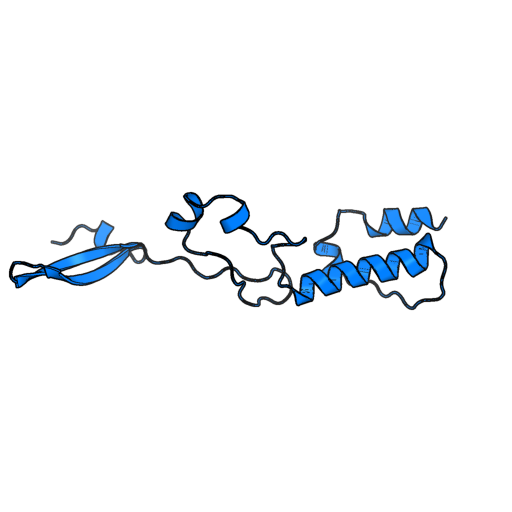1.00 88.31 89 PHE A C 1
ATOM 710 O O . PHE A 1 89 ? 19.959 -1.188 -26.601 1.00 88.31 89 PHE A O 1
ATOM 717 N N . LYS A 1 90 ? 18.525 -2.486 -25.470 1.00 86.50 90 LYS A N 1
ATOM 718 C CA . LYS A 1 90 ? 19.500 -3.550 -25.188 1.00 86.50 90 LYS A CA 1
ATOM 719 C C . LYS A 1 90 ? 19.619 -4.530 -26.347 1.00 86.50 90 LYS A C 1
ATOM 721 O O . LYS A 1 90 ? 20.724 -4.897 -26.735 1.00 86.50 90 LYS A O 1
ATOM 726 N N . PHE A 1 91 ? 18.483 -4.966 -26.887 1.00 87.00 91 PHE A N 1
ATOM 727 C CA . PHE A 1 91 ? 18.444 -5.976 -27.948 1.00 87.00 91 PHE A CA 1
ATOM 728 C C . PHE A 1 91 ? 18.387 -5.381 -29.363 1.00 87.00 91 PHE A C 1
ATOM 730 O O . PHE A 1 91 ? 18.462 -6.134 -30.329 1.00 87.00 91 PHE A O 1
ATOM 737 N N . LYS A 1 92 ? 18.304 -4.047 -29.491 1.00 85.50 92 LYS A N 1
ATOM 738 C CA . LYS A 1 92 ? 18.354 -3.300 -30.763 1.00 85.50 92 LYS A CA 1
ATOM 739 C C . LYS A 1 92 ? 17.292 -3.727 -31.785 1.00 85.50 92 LYS A C 1
ATOM 741 O O . LYS A 1 92 ? 17.508 -3.616 -32.989 1.00 85.50 92 LYS A O 1
ATOM 746 N N . PHE A 1 93 ? 16.134 -4.193 -31.318 1.00 88.12 93 PHE A N 1
ATOM 747 C CA . PHE A 1 93 ? 14.992 -4.452 -32.193 1.00 88.12 93 PHE A CA 1
ATOM 748 C C . PHE A 1 93 ? 14.258 -3.153 -32.529 1.00 88.12 93 PHE A C 1
ATOM 750 O O . PHE A 1 93 ? 14.098 -2.274 -31.677 1.00 88.12 93 PHE A O 1
ATOM 757 N N . ASP A 1 94 ? 13.759 -3.056 -33.761 1.00 86.62 94 ASP A N 1
ATOM 758 C CA . ASP A 1 94 ? 13.007 -1.893 -34.230 1.00 86.62 94 ASP A CA 1
ATOM 759 C C . ASP A 1 94 ? 11.566 -1.920 -33.701 1.00 86.62 94 ASP A C 1
ATOM 761 O O . ASP A 1 94 ? 10.619 -2.359 -34.354 1.00 86.62 94 ASP A O 1
ATOM 765 N N . VAL A 1 95 ? 11.417 -1.514 -32.441 1.00 88.50 95 VAL A N 1
ATOM 766 C CA . VAL A 1 95 ? 10.127 -1.405 -31.762 1.00 88.50 95 VAL A CA 1
ATOM 767 C C . VAL A 1 95 ? 9.839 0.061 -31.452 1.00 88.50 95 VAL A C 1
ATOM 769 O O . VAL A 1 95 ? 10.699 0.836 -31.007 1.00 88.50 95 VAL A O 1
ATOM 772 N N . LYS A 1 96 ? 8.583 0.465 -31.657 1.00 87.81 96 LYS A N 1
ATOM 773 C CA . LYS A 1 96 ? 8.109 1.786 -31.239 1.00 87.81 96 LYS A CA 1
ATOM 774 C C . LYS A 1 96 ? 8.138 1.864 -29.714 1.00 87.81 96 LYS A C 1
ATOM 776 O O . LYS A 1 96 ? 7.518 1.061 -29.025 1.00 87.81 96 LYS A O 1
ATOM 781 N N . PHE A 1 97 ? 8.872 2.844 -29.203 1.00 89.06 97 PHE A N 1
ATOM 782 C CA . PHE A 1 97 ? 8.958 3.139 -27.779 1.00 89.06 97 PHE A CA 1
ATOM 783 C C . PHE A 1 97 ? 8.725 4.629 -27.617 1.00 89.06 97 PHE A C 1
ATOM 785 O O . PHE A 1 97 ? 9.520 5.434 -28.110 1.00 89.06 97 PHE A O 1
ATOM 792 N N . GLU A 1 98 ? 7.626 4.959 -26.957 1.00 88.81 98 GLU A N 1
ATOM 793 C CA . GLU A 1 98 ? 7.249 6.314 -26.587 1.00 88.81 98 GLU A CA 1
ATOM 794 C C . GLU A 1 98 ? 7.384 6.446 -25.076 1.00 88.81 98 GLU A C 1
ATOM 796 O O . GLU A 1 98 ? 7.051 5.521 -24.333 1.00 88.81 98 GLU A O 1
ATOM 801 N N . ARG A 1 99 ? 7.898 7.589 -24.621 1.00 89.56 99 ARG A N 1
ATOM 802 C CA . ARG A 1 99 ? 8.136 7.811 -23.196 1.00 89.56 99 ARG A CA 1
ATOM 803 C C . ARG A 1 99 ? 6.834 8.119 -22.469 1.00 89.56 99 ARG A C 1
ATOM 805 O O . ARG A 1 99 ? 6.147 9.075 -22.817 1.00 89.56 99 ARG A O 1
ATOM 812 N N . ASP A 1 100 ? 6.549 7.365 -21.411 1.00 90.56 100 ASP A N 1
ATOM 813 C CA . ASP A 1 100 ? 5.399 7.600 -20.536 1.00 90.56 100 ASP A CA 1
ATOM 814 C C . ASP A 1 100 ? 5.860 8.069 -19.147 1.00 90.56 100 ASP A C 1
ATOM 816 O O . ASP A 1 100 ? 6.219 7.279 -18.268 1.00 90.56 100 ASP A O 1
ATOM 820 N N . LEU A 1 101 ? 5.795 9.385 -18.927 1.00 89.12 101 LEU A N 1
ATOM 821 C CA . LEU A 1 101 ? 6.163 10.033 -17.662 1.00 89.12 101 LEU A CA 1
ATOM 822 C C . LEU A 1 101 ? 5.320 9.540 -16.473 1.00 89.12 101 LEU A C 1
ATOM 824 O O . LEU A 1 101 ? 5.781 9.564 -15.328 1.00 89.12 101 LEU A O 1
ATOM 828 N N . THR A 1 102 ? 4.090 9.072 -16.719 1.00 89.62 102 THR A N 1
ATOM 829 C CA . THR A 1 102 ? 3.227 8.540 -15.656 1.00 89.62 102 THR A CA 1
ATOM 830 C C . THR A 1 102 ? 3.743 7.204 -15.127 1.00 89.62 102 THR A C 1
ATOM 832 O O . THR A 1 102 ? 3.558 6.913 -13.946 1.00 89.62 102 THR A O 1
ATOM 835 N N . ILE A 1 103 ? 4.429 6.424 -15.968 1.00 91.56 103 ILE A N 1
ATOM 836 C CA . ILE A 1 103 ? 5.085 5.161 -15.607 1.00 91.56 103 ILE A CA 1
ATOM 837 C C . ILE A 1 103 ? 6.472 5.427 -15.027 1.00 91.56 103 ILE A C 1
ATOM 839 O O . ILE A 1 103 ? 6.804 4.875 -13.976 1.00 91.56 103 ILE A O 1
ATOM 843 N N . GLU A 1 104 ? 7.257 6.306 -15.662 1.00 89.88 104 GLU A N 1
ATOM 844 C CA . GLU A 1 104 ? 8.627 6.641 -15.241 1.00 89.88 104 GLU A CA 1
ATOM 845 C C . GLU A 1 104 ? 8.686 7.149 -13.795 1.00 89.88 104 GLU A C 1
ATOM 847 O O . GLU A 1 104 ? 9.642 6.864 -13.077 1.00 89.88 104 GLU A O 1
ATOM 852 N N . LYS A 1 105 ? 7.620 7.800 -13.312 1.00 90.62 105 LYS A N 1
ATOM 853 C CA . LYS A 1 105 ? 7.477 8.219 -11.909 1.00 90.62 105 LYS A CA 1
ATOM 854 C C . LYS A 1 105 ? 7.665 7.081 -10.891 1.00 90.62 105 LYS A C 1
ATOM 856 O O . LYS A 1 105 ? 8.047 7.347 -9.752 1.00 90.62 105 LYS A O 1
ATOM 861 N N . PHE A 1 106 ? 7.358 5.837 -11.261 1.00 91.19 106 PHE A N 1
ATOM 862 C CA . PHE A 1 106 ? 7.483 4.666 -10.384 1.00 91.19 106 PHE A CA 1
ATOM 863 C C . PHE A 1 106 ? 8.825 3.937 -10.532 1.00 91.19 106 PHE A C 1
ATOM 865 O O . PHE A 1 106 ? 9.076 2.968 -9.814 1.00 91.19 106 PHE A O 1
ATOM 872 N N . LEU A 1 107 ? 9.675 4.376 -11.459 1.00 91.31 107 LEU A N 1
ATOM 873 C CA . LEU A 1 107 ? 10.999 3.818 -11.708 1.00 91.31 107 LEU A CA 1
ATOM 874 C C . LEU A 1 107 ? 12.067 4.555 -10.892 1.00 91.31 107 LEU A C 1
ATOM 876 O O . LEU A 1 107 ? 11.798 5.536 -10.197 1.00 91.31 107 LEU A O 1
ATOM 880 N N . GLU A 1 108 ? 13.296 4.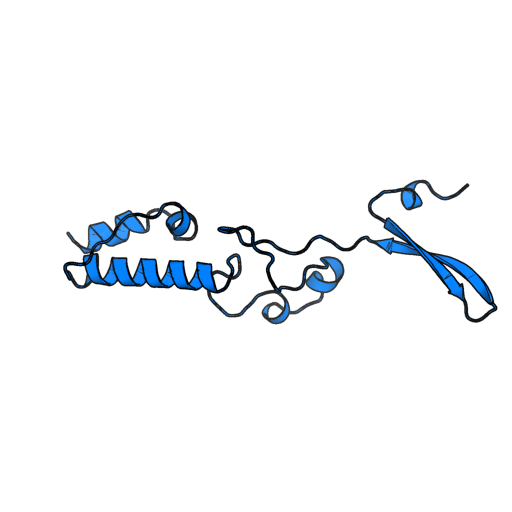045 -10.939 1.00 89.12 108 GLU A N 1
ATOM 881 C CA . GLU A 1 108 ? 14.436 4.730 -10.335 1.00 89.12 108 GLU A CA 1
ATOM 882 C C . GLU A 1 108 ? 14.699 6.072 -11.030 1.00 89.12 108 GLU A C 1
ATOM 884 O O . GLU A 1 108 ? 14.478 6.231 -12.233 1.00 89.12 108 GLU A O 1
ATOM 889 N N . LYS A 1 109 ? 15.218 7.051 -10.284 1.00 89.56 109 LYS A N 1
ATOM 890 C CA . LYS A 1 109 ? 15.655 8.318 -10.882 1.00 89.56 109 LYS A CA 1
ATOM 891 C C . LYS A 1 109 ? 16.770 8.059 -11.901 1.00 89.56 109 LYS A C 1
ATOM 893 O O . LYS A 1 109 ? 17.656 7.245 -11.646 1.00 89.56 109 LYS A O 1
ATOM 898 N N . GLY A 1 110 ? 16.709 8.748 -13.042 1.00 86.50 110 GLY A N 1
ATOM 899 C CA . GLY A 1 110 ? 17.673 8.575 -14.136 1.00 86.50 110 GLY A CA 1
ATOM 900 C C . GLY A 1 110 ? 17.566 7.225 -14.855 1.00 86.50 110 GLY A C 1
ATOM 901 O O . GLY A 1 110 ? 18.474 6.849 -15.585 1.00 86.50 110 GLY A O 1
ATOM 902 N N . TRP A 1 111 ? 16.481 6.462 -14.662 1.00 90.44 111 TRP A N 1
ATOM 903 C CA . TRP A 1 111 ? 16.328 5.141 -15.285 1.00 90.44 111 TRP A CA 1
ATOM 904 C C . TRP A 1 111 ? 16.438 5.181 -16.816 1.00 90.44 111 TRP A C 1
ATOM 906 O O . TRP A 1 111 ? 17.113 4.340 -17.404 1.00 90.44 111 TRP A O 1
ATOM 916 N N . PHE A 1 112 ? 15.825 6.181 -17.454 1.00 86.75 112 PHE A N 1
ATOM 917 C CA . PHE A 1 112 ? 15.889 6.331 -18.908 1.00 86.75 112 PHE A CA 1
ATOM 918 C C . PHE A 1 112 ? 17.308 6.655 -19.398 1.00 86.75 112 PHE A C 1
ATOM 920 O O . PHE A 1 112 ? 17.748 6.088 -20.392 1.00 86.75 112 PHE A O 1
ATOM 927 N N . GLU A 1 113 ? 18.037 7.512 -18.676 1.00 87.12 113 GLU A N 1
ATOM 928 C CA . GLU A 1 113 ? 19.422 7.879 -19.006 1.00 87.12 113 GLU A CA 1
ATOM 929 C C . GLU A 1 113 ? 20.317 6.637 -19.000 1.00 87.12 113 GLU A C 1
ATOM 931 O O . GLU A 1 113 ? 20.941 6.341 -20.017 1.00 87.12 113 GLU A O 1
ATOM 936 N N . LYS A 1 114 ? 20.248 5.823 -17.936 1.00 88.06 114 LYS A N 1
ATOM 937 C CA . LYS A 1 114 ? 20.989 4.552 -17.824 1.00 88.06 114 LYS A CA 1
ATOM 938 C C . LYS A 1 114 ? 20.721 3.603 -18.997 1.00 88.06 114 LYS A C 1
ATOM 940 O O . LYS A 1 114 ? 21.635 2.969 -19.517 1.00 88.06 114 LYS A O 1
ATOM 945 N N . ILE A 1 115 ? 19.461 3.485 -19.413 1.00 87.06 115 ILE A N 1
ATOM 946 C CA . ILE A 1 115 ? 19.077 2.615 -20.533 1.00 87.06 115 ILE A CA 1
ATOM 947 C C . ILE A 1 115 ? 19.573 3.168 -21.866 1.00 87.06 115 ILE A C 1
ATOM 949 O O . ILE A 1 115 ? 20.039 2.407 -22.711 1.00 87.06 115 ILE A O 1
ATOM 953 N N . SER A 1 116 ? 19.496 4.484 -22.054 1.00 79.62 116 SER A N 1
ATOM 954 C CA . SER A 1 116 ? 19.978 5.134 -23.271 1.00 79.62 116 SER A CA 1
ATOM 955 C C . SER A 1 116 ? 21.501 5.057 -23.410 1.00 79.62 116 SER A C 1
ATOM 957 O O . SER A 1 116 ? 22.000 4.884 -24.519 1.00 79.62 116 SER A O 1
ATOM 959 N N . GLU A 1 117 ? 22.234 5.118 -22.295 1.00 83.25 117 GLU A N 1
ATOM 960 C CA . GLU A 1 117 ? 23.688 4.951 -22.255 1.00 83.25 117 GLU A CA 1
ATOM 961 C C . GLU A 1 117 ? 24.107 3.529 -22.622 1.00 83.25 117 GLU A C 1
ATOM 963 O O . GLU A 1 117 ? 25.078 3.366 -23.345 1.00 83.25 117 GLU A O 1
ATOM 968 N N . SER A 1 118 ? 23.336 2.508 -22.228 1.00 71.56 118 SER A N 1
ATOM 969 C CA . SER A 1 118 ? 23.586 1.116 -22.633 1.00 71.56 118 SER A CA 1
ATOM 970 C C . SER A 1 118 ? 23.447 0.873 -24.145 1.00 71.56 118 SER A C 1
ATOM 972 O O . SER A 1 118 ? 23.789 -0.214 -24.612 1.00 71.56 118 SER A O 1
ATOM 974 N N . ASN A 1 119 ? 22.895 1.834 -24.891 1.00 65.94 119 ASN A N 1
ATOM 975 C CA . ASN A 1 119 ? 22.745 1.770 -26.343 1.00 65.94 119 ASN A CA 1
ATOM 976 C C . ASN A 1 119 ? 23.853 2.537 -27.099 1.00 65.94 119 ASN A C 1
ATOM 978 O O . ASN A 1 119 ? 23.932 2.412 -28.322 1.00 65.94 119 ASN A O 1
ATOM 982 N N . ARG A 1 120 ? 24.674 3.339 -26.401 1.00 58.22 120 ARG A N 1
ATOM 983 C CA . ARG A 1 120 ? 25.904 3.928 -26.959 1.00 58.22 120 ARG A CA 1
ATOM 984 C C . ARG A 1 120 ? 27.025 2.896 -26.954 1.00 58.22 120 ARG A C 1
ATOM 986 O O . ARG A 1 120 ? 27.784 2.900 -27.944 1.00 58.22 120 ARG A O 1
#

Sequence (120 aa):
MVNRQLRSTTIKRLIRKAPGGTVVTIYKPKKTGKHICGRCERTLNVPYDQRKVKKLSKSKKIPSRPYPMLCSKCAEEVERYKAIADVKFKFKFDVKFERDLTIEKFLEKGWFEKISESNR

Radius of gyration: 24.06 Å; Cα contacts (8 Å, |Δi|>4): 115; chains: 1; bounding box: 57×27×66 Å

pLDDT: mean 90.92, std 5.64, range [58.22, 96.56]

Solvent-accessible surface area (backbone atoms only — not comparable to full-atom values): 7551 Å² total; per-residue (Å²): 133,82,62,70,80,80,71,39,89,65,48,40,83,41,81,42,72,44,95,86,72,46,79,43,78,47,79,42,74,56,78,57,70,74,44,56,17,82,82,79,63,46,76,45,100,50,73,39,43,62,82,60,46,72,77,48,55,69,74,70,57,42,67,90,58,76,59,64,62,38,47,74,68,58,33,49,52,48,52,51,51,51,51,53,48,43,42,32,38,71,68,64,43,99,58,95,80,78,91,54,68,82,52,52,71,79,50,62,87,64,50,66,56,58,48,56,55,70,54,110

Foldseek 3Di:
DDDPVQVDPQWDWDWDQDPVRDIDIDIDGDAADFQAAPQPRDGDPADRRVVVLVVDDPCNGFPPDPPRSHDPVLSVVLVVLVVQLCCCQVVVDPDDHDDDPSSCVSPDPCPNVVSNVSND

Nearest PDB structures (foldseek):
  6th6-assembly1_Be  TM=8.971E-01  e=1.045E-06  Thermococcus kodakarensis KOD1
  7z34-assembly1_g  TM=7.579E-01  e=1.000E-03  Saccharomyces cerevisiae S288C
  8btr-assembly1_Lh  TM=6.879E-01  e=8.475E-03  Giardia lamblia ATCC 50803
  8bsi-assembly1_Lh  TM=6.621E-01  e=1.029E-02  Giardia duodenalis
  7pwg-assembly1_g  TM=7.538E-01  e=2.901E-02  Giardia lamblia ATCC 50803